Protein AF-A0A935J216-F1 (afdb_monomer_lite)

Sequence (110 aa):
MCLKLDTIDYLVSMSDPRWEIVQSESLRVLEQVMRRAIYEDKVESTQAGIPSIVSLTLNEQPSALVAELARALVLPNSFFSEERTAAQQSARCGEADRPTYKSGNNCARG

pLDDT: mean 75.92, std 21.12, range [33.53, 95.56]

Foldseek 3Di:
DDDDPVLVVVQVPDDPVLVVVLVVQLVVLLCVLLVDQADPVCLVVSLVCSLVSGDPVDDPSSSVSSSRSSSVPRDGPDDPDVPCVVVVVVVVVPPDDDPDDDDDDDDDDD

Secondary structure (DSSP, 8-state):
----HHHHHHHHTS-HHHHHHHHHHHHHHHHHHHTS---GGGHHHHHHHGGGTS-TTS-HHHHHHHHHHHHHH--------GGGHHHHHHTTS-----------------

Radius of gyration: 24.37 Å; chains: 1; bounding box: 83×31×38 Å

Structure (mmCIF, N/CA/C/O backbone):
data_AF-A0A935J216-F1
#
_entry.id   AF-A0A935J216-F1
#
loop_
_atom_site.group_PDB
_atom_site.id
_atom_site.type_symbol
_atom_site.label_atom_id
_atom_site.label_alt_id
_atom_site.label_comp_id
_atom_site.label_asym_id
_atom_site.label_entity_id
_atom_site.label_seq_id
_atom_site.pdbx_PDB_ins_code
_atom_site.Cartn_x
_atom_site.Cartn_y
_atom_site.Cartn_z
_atom_site.occupancy
_atom_site.B_iso_or_equiv
_atom_site.auth_seq_id
_atom_site.auth_comp_id
_atom_site.auth_asym_id
_atom_site.auth_atom_id
_atom_site.pdbx_PDB_model_num
ATOM 1 N N . MET A 1 1 ? -9.896 -4.976 -12.904 1.00 54.62 1 MET A N 1
ATOM 2 C CA . MET A 1 1 ? -9.521 -5.230 -11.498 1.00 54.62 1 MET A CA 1
ATOM 3 C C . MET A 1 1 ? -10.693 -4.798 -10.629 1.00 54.62 1 MET A C 1
ATOM 5 O O . MET A 1 1 ? -11.124 -3.665 -10.778 1.00 54.62 1 MET A O 1
ATOM 9 N N . CYS A 1 2 ? -11.269 -5.690 -9.823 1.00 70.31 2 CYS A N 1
ATOM 10 C CA . CYS A 1 2 ? -12.354 -5.373 -8.887 1.00 70.31 2 CYS A CA 1
ATOM 11 C C . CYS A 1 2 ? -11.841 -5.531 -7.448 1.00 70.31 2 CYS A C 1
ATOM 13 O O . CYS A 1 2 ? -11.047 -6.435 -7.187 1.00 70.31 2 CYS A O 1
ATOM 15 N N . LEU A 1 3 ? -12.265 -4.650 -6.534 1.00 79.06 3 LEU A N 1
ATOM 16 C CA . LEU A 1 3 ? -12.093 -4.899 -5.100 1.00 79.06 3 LEU A CA 1
ATOM 17 C C . LEU A 1 3 ? -12.974 -6.082 -4.691 1.00 79.06 3 LEU A C 1
ATOM 19 O O . LEU A 1 3 ? -14.055 -6.273 -5.259 1.00 79.06 3 LEU A O 1
ATOM 23 N N . LYS A 1 4 ? -12.524 -6.873 -3.712 1.00 84.62 4 LYS A N 1
ATOM 24 C CA . LYS A 1 4 ? -13.365 -7.944 -3.166 1.00 84.62 4 LYS A CA 1
ATOM 25 C C . LYS A 1 4 ? -14.562 -7.340 -2.434 1.00 84.62 4 LYS A C 1
ATOM 27 O O . LYS A 1 4 ? -14.445 -6.282 -1.820 1.00 84.62 4 LYS A O 1
ATOM 32 N N . LEU A 1 5 ? -15.701 -8.030 -2.479 1.00 83.19 5 LEU A N 1
ATOM 33 C CA . LEU A 1 5 ? -16.932 -7.558 -1.840 1.00 83.19 5 LEU A CA 1
ATOM 34 C C . LEU A 1 5 ? -16.751 -7.392 -0.323 1.00 83.19 5 LEU A C 1
ATOM 36 O O . LEU A 1 5 ? -17.094 -6.347 0.216 1.00 83.19 5 LEU A O 1
ATOM 40 N N . ASP A 1 6 ? -16.082 -8.350 0.322 1.00 84.25 6 ASP A N 1
ATOM 41 C CA . ASP A 1 6 ? -15.773 -8.291 1.757 1.00 84.25 6 ASP A CA 1
ATOM 42 C C . ASP A 1 6 ? -14.924 -7.059 2.120 1.00 84.25 6 ASP A C 1
ATOM 44 O O . ASP A 1 6 ? -15.121 -6.437 3.163 1.00 84.25 6 ASP A O 1
ATOM 48 N N . THR A 1 7 ? -14.002 -6.662 1.234 1.00 84.81 7 THR A N 1
ATOM 49 C CA . THR A 1 7 ? -13.172 -5.460 1.404 1.00 84.81 7 THR A CA 1
ATOM 50 C C . THR A 1 7 ? -14.021 -4.188 1.361 1.00 84.81 7 THR A C 1
ATOM 52 O O . THR A 1 7 ? -13.762 -3.246 2.110 1.00 84.81 7 THR A O 1
ATOM 55 N N . ILE A 1 8 ? -15.035 -4.150 0.491 1.00 85.88 8 ILE A N 1
ATOM 56 C CA . ILE A 1 8 ? -15.943 -3.006 0.342 1.00 85.88 8 ILE A CA 1
ATOM 57 C C . ILE A 1 8 ? -16.814 -2.865 1.591 1.00 85.88 8 ILE A C 1
ATOM 59 O O . ILE A 1 8 ? -16.885 -1.775 2.158 1.00 85.88 8 ILE A O 1
ATOM 63 N N . ASP A 1 9 ? -17.413 -3.960 2.058 1.00 88.06 9 ASP A N 1
ATOM 64 C CA . ASP A 1 9 ? -18.233 -3.958 3.274 1.00 88.06 9 ASP A CA 1
ATOM 65 C C . ASP A 1 9 ? -17.409 -3.555 4.504 1.00 88.06 9 ASP A C 1
ATOM 67 O O . ASP A 1 9 ? -17.856 -2.771 5.349 1.00 88.06 9 ASP A O 1
ATOM 71 N N . TYR A 1 10 ? -16.162 -4.025 4.583 1.00 87.94 10 TYR A N 1
ATOM 72 C CA . TYR A 1 10 ? -15.231 -3.620 5.631 1.00 87.94 10 TYR A CA 1
ATOM 73 C C . TYR A 1 10 ? -14.891 -2.124 5.569 1.00 87.94 10 TYR A C 1
ATOM 75 O O . TYR A 1 10 ? -14.900 -1.450 6.598 1.00 87.94 10 TYR A O 1
ATOM 83 N N . LEU A 1 11 ? -14.628 -1.588 4.375 1.00 87.56 11 LEU A N 1
ATOM 84 C CA . LEU A 1 11 ? -14.311 -0.173 4.183 1.00 87.56 11 LEU A CA 1
ATOM 85 C C . LEU A 1 11 ? -15.492 0.735 4.555 1.00 87.56 11 LEU A C 1
ATOM 87 O O . LEU A 1 11 ? -15.292 1.756 5.203 1.00 87.56 11 LEU A O 1
ATOM 91 N N . VAL A 1 12 ? -16.722 0.363 4.193 1.00 89.38 12 VAL A N 1
ATOM 92 C CA . VAL A 1 12 ? -17.922 1.168 4.489 1.00 89.38 12 VAL A CA 1
ATOM 93 C C . VAL A 1 12 ? -18.311 1.108 5.971 1.00 89.38 12 VAL A C 1
ATOM 95 O O . VAL A 1 12 ? -18.871 2.064 6.501 1.00 89.38 12 VAL A O 1
ATOM 98 N N . SER A 1 13 ? -18.009 0.006 6.661 1.00 91.00 13 SER A N 1
ATOM 99 C CA . SER A 1 13 ? -18.342 -0.179 8.082 1.00 91.00 13 SER A CA 1
ATOM 100 C C . SER A 1 13 ? -17.283 0.354 9.058 1.00 91.00 13 SER A C 1
ATOM 102 O O . SER A 1 13 ? -17.471 0.272 10.277 1.00 91.00 13 SER A O 1
ATOM 104 N N . MET A 1 14 ? -16.162 0.890 8.566 1.00 91.94 14 MET A N 1
ATOM 105 C CA . MET A 1 14 ? -15.063 1.338 9.419 1.00 91.94 14 MET A CA 1
ATOM 106 C C . MET A 1 14 ? -15.269 2.749 9.986 1.00 91.94 14 MET A C 1
ATOM 108 O O . MET A 1 14 ? -15.904 3.605 9.386 1.00 91.94 14 MET A O 1
ATOM 112 N N . SER A 1 15 ? -14.674 3.008 11.151 1.00 92.50 15 SER A N 1
ATOM 113 C CA . SER A 1 15 ? -14.660 4.338 11.773 1.00 92.50 15 SER A CA 1
ATOM 114 C C . SER A 1 15 ? -13.626 5.265 11.127 1.00 92.50 15 SER A C 1
ATOM 116 O O . SER A 1 15 ? -12.530 4.793 10.809 1.00 92.50 15 SER A O 1
ATOM 118 N N . ASP A 1 16 ? -13.878 6.576 11.114 1.00 91.12 16 ASP A N 1
ATOM 119 C CA . ASP A 1 16 ? -12.965 7.587 10.547 1.00 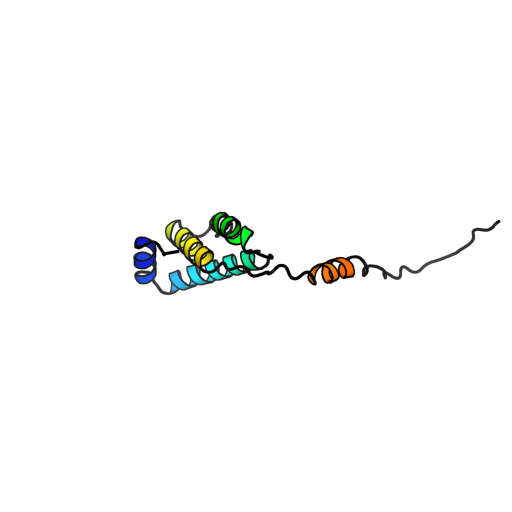91.12 16 ASP A CA 1
ATOM 120 C C . ASP A 1 16 ? -11.503 7.475 11.028 1.00 91.12 16 ASP A C 1
ATOM 122 O O . ASP A 1 16 ? -10.611 7.433 10.181 1.00 91.12 16 ASP A O 1
ATOM 126 N N . PRO A 1 17 ? -11.195 7.288 12.333 1.00 92.25 17 PRO A N 1
ATOM 127 C CA . PRO A 1 17 ? -9.800 7.170 12.774 1.00 92.25 17 PRO A CA 1
ATOM 128 C C . PRO A 1 17 ? -9.077 5.945 12.198 1.00 92.25 17 PRO A C 1
ATOM 130 O O . PRO A 1 17 ? -7.865 5.952 12.004 1.00 92.25 17 PRO A O 1
ATOM 133 N N . ARG A 1 18 ? -9.813 4.861 11.915 1.00 89.94 18 ARG A N 1
ATOM 134 C CA . ARG A 1 18 ? -9.244 3.668 11.267 1.00 89.94 18 ARG A CA 1
ATOM 135 C C . ARG A 1 18 ? -9.029 3.909 9.779 1.00 89.94 18 ARG A C 1
ATOM 137 O O . ARG A 1 18 ? -8.043 3.418 9.234 1.00 89.94 18 ARG A O 1
ATOM 144 N N . TRP A 1 19 ? -9.930 4.652 9.143 1.00 93.75 19 TRP A N 1
ATOM 145 C CA . TRP A 1 19 ? -9.778 5.052 7.751 1.00 93.75 19 TRP A CA 1
ATOM 146 C C . TRP A 1 19 ? -8.545 5.938 7.548 1.00 93.75 19 TRP A C 1
ATOM 148 O O . TRP A 1 19 ? -7.767 5.674 6.638 1.00 93.75 19 TRP A O 1
ATOM 158 N N . GLU A 1 20 ? -8.290 6.909 8.428 1.00 93.38 20 GLU A N 1
ATOM 159 C CA . GLU A 1 20 ? -7.085 7.754 8.360 1.00 93.38 20 GLU A CA 1
ATOM 160 C C . GLU A 1 20 ? -5.783 6.939 8.445 1.00 93.38 20 GLU A C 1
ATOM 162 O O . GLU A 1 20 ? -4.829 7.180 7.700 1.00 93.38 20 GLU A O 1
ATOM 167 N N . ILE A 1 21 ? -5.748 5.916 9.305 1.00 92.88 21 ILE A N 1
ATOM 168 C CA . ILE A 1 21 ? -4.604 4.997 9.408 1.00 92.88 21 ILE A CA 1
ATOM 169 C C . ILE A 1 21 ? -4.411 4.216 8.100 1.00 92.88 21 ILE A C 1
ATOM 171 O O . ILE A 1 21 ? -3.295 4.115 7.594 1.00 92.88 21 ILE A O 1
ATOM 175 N N . VAL A 1 22 ? -5.490 3.683 7.522 1.00 93.38 22 VAL A N 1
ATOM 176 C CA . VAL A 1 22 ? -5.427 2.956 6.243 1.00 93.38 22 VAL A CA 1
ATOM 177 C C . VAL A 1 22 ? -5.006 3.878 5.102 1.00 93.38 22 VAL A C 1
ATOM 179 O O . VAL A 1 22 ? -4.178 3.490 4.278 1.00 93.38 22 VAL A O 1
ATOM 182 N N . GLN A 1 23 ? -5.536 5.098 5.052 1.00 94.12 23 GLN A N 1
ATOM 183 C CA . GLN A 1 23 ? -5.208 6.083 4.029 1.00 94.12 23 GLN A CA 1
ATOM 184 C C . GLN A 1 23 ? -3.731 6.484 4.100 1.00 94.12 23 GLN A C 1
ATOM 186 O O . GLN A 1 23 ? -3.043 6.455 3.079 1.00 94.12 23 GLN A O 1
ATOM 191 N N . SER A 1 24 ? -3.234 6.823 5.292 1.00 94.50 24 SER A N 1
ATOM 192 C CA . SER A 1 24 ? -1.838 7.233 5.486 1.00 94.50 24 SER A CA 1
ATOM 193 C C . SER A 1 24 ? -0.853 6.120 5.132 1.00 94.50 24 SER A C 1
ATOM 195 O O . SER A 1 24 ? 0.129 6.374 4.431 1.00 94.50 24 SER A O 1
ATOM 197 N N . GLU A 1 25 ? -1.135 4.874 5.519 1.00 94.88 25 GLU A N 1
ATOM 198 C CA . GLU A 1 25 ? -0.292 3.746 5.122 1.00 94.88 25 GLU A CA 1
ATOM 199 C C . GLU A 1 25 ? -0.388 3.467 3.614 1.00 94.88 25 GLU A C 1
ATOM 201 O O . GLU A 1 25 ? 0.632 3.233 2.969 1.00 94.88 25 GLU A O 1
ATOM 206 N N . SER A 1 26 ? -1.583 3.549 3.019 1.00 94.44 26 SER A N 1
ATOM 207 C CA . SER A 1 26 ? -1.754 3.378 1.567 1.00 94.44 26 SER A CA 1
ATOM 208 C C . SER A 1 26 ? -0.952 4.414 0.783 1.00 94.44 26 SER A C 1
ATOM 210 O O . SER A 1 26 ? -0.285 4.063 -0.191 1.00 94.44 26 SER A O 1
ATOM 212 N N . LEU A 1 27 ? -0.961 5.673 1.234 1.00 94.38 27 LEU A N 1
ATOM 213 C CA . LEU A 1 27 ? -0.167 6.745 0.642 1.00 94.38 27 LEU A CA 1
ATOM 214 C C . LEU A 1 27 ? 1.332 6.450 0.759 1.00 94.38 27 LEU A C 1
ATOM 216 O O . LEU A 1 27 ? 2.039 6.486 -0.245 1.00 94.38 27 LEU A O 1
ATOM 220 N N . ARG A 1 28 ? 1.807 6.075 1.951 1.00 95.56 28 ARG A N 1
ATOM 221 C CA . ARG A 1 28 ? 3.212 5.714 2.183 1.00 95.56 28 ARG A CA 1
ATOM 222 C C . ARG A 1 28 ? 3.672 4.575 1.267 1.00 95.56 28 ARG A C 1
ATOM 224 O O . ARG A 1 28 ? 4.753 4.647 0.678 1.00 95.56 28 ARG A O 1
ATOM 231 N N . VAL A 1 29 ? 2.868 3.517 1.146 1.00 94.50 29 VAL A N 1
ATOM 232 C CA . VAL A 1 29 ? 3.171 2.369 0.280 1.00 94.50 29 VAL A CA 1
ATOM 233 C C . VAL A 1 29 ? 3.221 2.809 -1.182 1.00 94.50 29 VAL A C 1
ATOM 235 O O . VAL A 1 29 ? 4.169 2.464 -1.891 1.00 94.50 29 VAL A O 1
ATOM 238 N N . LEU A 1 30 ? 2.247 3.607 -1.626 1.00 93.12 30 LEU A N 1
ATOM 239 C CA . LEU A 1 30 ? 2.191 4.116 -2.994 1.00 93.12 30 LEU A CA 1
ATOM 240 C C . LEU A 1 30 ? 3.413 4.980 -3.326 1.00 93.12 30 LEU A C 1
ATOM 242 O O . LEU A 1 30 ? 4.058 4.758 -4.350 1.00 93.12 30 LEU A O 1
ATOM 246 N N . GLU A 1 31 ? 3.791 5.901 -2.440 1.00 92.19 31 GLU A N 1
ATOM 247 C CA . GLU A 1 31 ? 4.987 6.736 -2.588 1.00 92.19 31 GLU A CA 1
ATOM 248 C C . GLU A 1 31 ? 6.265 5.898 -2.691 1.00 92.19 31 GLU A C 1
ATOM 250 O O . GLU A 1 31 ? 7.133 6.165 -3.525 1.00 92.19 31 GLU A O 1
ATOM 255 N N . GLN A 1 32 ? 6.395 4.861 -1.862 1.00 91.88 32 GLN A N 1
ATOM 256 C CA . GLN A 1 32 ? 7.559 3.981 -1.882 1.00 91.88 32 GLN A CA 1
ATOM 257 C C . GLN A 1 32 ? 7.645 3.166 -3.178 1.00 91.88 32 GLN A C 1
ATOM 259 O O . GLN A 1 32 ? 8.740 2.979 -3.719 1.00 91.88 32 GLN A O 1
ATOM 264 N N . VAL A 1 33 ? 6.507 2.686 -3.680 1.00 91.12 33 VAL A N 1
ATOM 265 C CA . VAL A 1 33 ? 6.423 1.906 -4.918 1.00 91.12 33 VAL A CA 1
ATOM 266 C C . VAL A 1 33 ? 6.692 2.792 -6.136 1.00 91.12 33 VAL A C 1
ATOM 268 O O . VAL A 1 33 ? 7.566 2.476 -6.945 1.00 91.12 33 VAL A O 1
ATOM 271 N N . MET A 1 34 ? 6.010 3.934 -6.234 1.00 88.69 34 MET A N 1
ATOM 272 C CA . MET A 1 34 ? 6.074 4.837 -7.387 1.00 88.69 34 MET A CA 1
ATOM 273 C C . MET A 1 34 ? 7.311 5.745 -7.406 1.00 88.69 34 MET A C 1
ATOM 275 O O . MET A 1 34 ? 7.536 6.444 -8.390 1.00 88.69 34 MET A O 1
ATOM 279 N N . ARG A 1 35 ? 8.165 5.718 -6.373 1.00 88.00 35 ARG A N 1
ATOM 280 C CA . ARG A 1 35 ? 9.493 6.365 -6.412 1.00 88.00 35 ARG A CA 1
ATOM 281 C C . ARG A 1 35 ? 10.395 5.777 -7.502 1.00 88.00 35 ARG A C 1
ATOM 283 O O . ARG A 1 35 ? 11.343 6.423 -7.946 1.00 88.00 35 ARG A O 1
ATOM 290 N N . ARG A 1 36 ? 10.136 4.530 -7.892 1.00 85.06 36 ARG A N 1
ATOM 291 C CA . ARG A 1 36 ? 10.881 3.802 -8.920 1.00 85.06 36 ARG A CA 1
ATOM 292 C C . ARG A 1 36 ? 10.164 3.935 -10.258 1.00 85.06 36 ARG A C 1
ATOM 294 O O . ARG A 1 36 ? 8.947 4.087 -10.290 1.00 85.06 36 ARG A O 1
ATOM 301 N N . ALA A 1 37 ? 10.920 3.837 -11.347 1.00 85.38 37 ALA A N 1
ATOM 302 C CA . ALA A 1 37 ? 10.344 3.701 -12.678 1.00 85.38 37 ALA A CA 1
ATOM 303 C C . ALA A 1 37 ? 9.621 2.347 -12.794 1.00 85.38 37 ALA A C 1
ATOM 305 O O . ALA A 1 37 ? 10.219 1.297 -12.546 1.00 85.38 37 ALA A O 1
ATOM 306 N N . ILE A 1 38 ? 8.340 2.390 -13.146 1.00 88.69 38 ILE A N 1
ATOM 307 C CA . ILE A 1 38 ? 7.460 1.252 -13.388 1.00 88.69 38 ILE A CA 1
ATOM 308 C C . ILE A 1 38 ? 7.055 1.329 -14.854 1.00 88.69 38 ILE A C 1
ATOM 310 O O . ILE A 1 38 ? 6.233 2.158 -15.256 1.00 88.69 38 ILE A O 1
ATOM 314 N N . TYR A 1 39 ? 7.671 0.460 -15.645 1.00 89.81 39 TYR A N 1
ATOM 315 C CA . TYR A 1 39 ? 7.303 0.220 -17.032 1.00 89.81 39 TYR A CA 1
ATOM 316 C C . TYR A 1 39 ? 6.044 -0.643 -17.103 1.00 89.81 39 TYR A C 1
ATOM 318 O O . TYR A 1 39 ? 5.718 -1.365 -16.159 1.00 89.81 39 TYR A O 1
ATOM 326 N N . GLU A 1 40 ? 5.350 -0.584 -18.235 1.00 87.81 40 GLU A N 1
ATOM 327 C CA . GLU A 1 40 ? 4.085 -1.290 -18.448 1.00 87.81 40 GLU A CA 1
ATOM 328 C C . GLU A 1 40 ? 4.204 -2.810 -18.241 1.00 87.81 40 GLU A C 1
ATOM 330 O O . GLU A 1 40 ? 3.370 -3.412 -17.569 1.00 87.81 40 GLU A O 1
ATOM 335 N N . ASP A 1 41 ? 5.311 -3.414 -18.679 1.00 88.75 41 ASP A N 1
ATOM 336 C CA . ASP A 1 41 ? 5.612 -4.840 -18.491 1.00 88.75 41 ASP A CA 1
ATOM 337 C C . ASP A 1 41 ? 5.944 -5.217 -17.033 1.00 88.75 41 ASP A C 1
ATOM 339 O O . ASP A 1 41 ? 5.976 -6.396 -16.679 1.00 88.75 41 ASP A O 1
ATOM 343 N N . LYS A 1 42 ? 6.213 -4.228 -16.170 1.00 89.50 42 LYS A N 1
ATOM 344 C CA . LYS A 1 42 ? 6.564 -4.424 -14.756 1.00 89.50 42 LYS A CA 1
ATOM 345 C C . LYS A 1 42 ? 5.429 -4.123 -13.793 1.00 89.50 42 LYS A C 1
ATOM 347 O O . LYS A 1 42 ? 5.590 -4.418 -12.605 1.00 89.50 42 LYS A O 1
ATOM 352 N N . VAL A 1 43 ? 4.296 -3.597 -14.257 1.00 90.19 43 VAL A N 1
ATOM 353 C CA . VAL A 1 43 ? 3.166 -3.233 -13.388 1.00 90.19 43 VAL A CA 1
ATOM 354 C C . VAL A 1 43 ? 2.692 -4.429 -12.569 1.00 90.19 43 VAL A C 1
ATOM 356 O O . VAL A 1 43 ? 2.642 -4.341 -11.345 1.00 90.19 43 VAL A O 1
ATOM 359 N N . GLU A 1 44 ? 2.428 -5.567 -13.209 1.00 91.06 44 GLU A N 1
ATOM 360 C CA . GLU A 1 44 ? 1.920 -6.761 -12.523 1.00 91.06 44 GLU A CA 1
ATOM 361 C C . GLU A 1 44 ? 2.914 -7.289 -11.477 1.00 91.06 44 GLU A C 1
ATOM 363 O O . GLU A 1 44 ? 2.551 -7.541 -10.326 1.00 91.06 44 GLU A O 1
ATOM 368 N N . SER A 1 45 ? 4.200 -7.362 -11.838 1.00 91.88 45 SER A N 1
ATOM 369 C CA . SER A 1 45 ? 5.263 -7.777 -10.911 1.00 91.88 45 SER A CA 1
ATOM 370 C C . SER A 1 45 ? 5.409 -6.823 -9.721 1.00 91.88 45 SER A C 1
ATOM 372 O O . SER A 1 45 ? 5.643 -7.249 -8.591 1.00 91.88 45 SER A O 1
ATOM 374 N N . THR A 1 46 ? 5.211 -5.526 -9.962 1.00 91.38 46 THR A N 1
ATOM 375 C CA . THR A 1 46 ? 5.275 -4.490 -8.932 1.00 91.38 46 THR A CA 1
ATOM 376 C C . THR A 1 46 ? 4.075 -4.598 -7.997 1.00 91.38 46 THR A C 1
ATOM 378 O O . THR A 1 46 ? 4.252 -4.598 -6.781 1.00 91.38 46 THR A O 1
ATOM 381 N N . GLN A 1 47 ? 2.869 -4.778 -8.545 1.00 92.69 47 GLN A N 1
ATOM 382 C CA . GLN A 1 47 ? 1.640 -5.009 -7.784 1.00 92.69 47 GLN A CA 1
ATOM 383 C C . GLN A 1 47 ? 1.728 -6.267 -6.908 1.00 92.69 47 GLN A C 1
ATOM 385 O O . GLN A 1 47 ? 1.257 -6.250 -5.770 1.00 92.69 47 GLN A O 1
ATOM 390 N N . ALA A 1 48 ? 2.354 -7.343 -7.394 1.00 92.19 48 ALA A N 1
ATOM 391 C CA . ALA A 1 48 ? 2.567 -8.566 -6.620 1.00 92.19 48 ALA A CA 1
ATOM 392 C C . ALA A 1 48 ? 3.488 -8.356 -5.401 1.00 92.19 48 ALA A C 1
ATOM 394 O O . ALA A 1 48 ? 3.332 -9.037 -4.390 1.00 92.19 48 ALA A O 1
ATOM 395 N N . GLY A 1 49 ? 4.412 -7.393 -5.468 1.00 91.81 49 GLY A N 1
ATOM 396 C CA . GLY A 1 49 ? 5.328 -7.060 -4.374 1.00 91.81 49 GLY A CA 1
ATOM 397 C C . GLY A 1 49 ? 4.731 -6.163 -3.285 1.00 91.81 49 GLY A C 1
ATOM 398 O O . GLY A 1 49 ? 5.293 -6.081 -2.195 1.00 91.81 49 GLY A O 1
ATOM 399 N N . ILE A 1 50 ? 3.593 -5.509 -3.533 1.00 92.50 50 ILE A N 1
ATOM 400 C CA . ILE A 1 50 ? 3.001 -4.517 -2.619 1.00 92.50 50 ILE A CA 1
ATOM 401 C C . ILE A 1 50 ? 2.745 -5.048 -1.199 1.00 92.50 50 ILE A C 1
ATOM 403 O O . ILE A 1 50 ? 3.118 -4.346 -0.259 1.00 92.50 50 ILE A O 1
ATOM 407 N N . PRO A 1 51 ? 2.199 -6.265 -0.988 1.00 91.00 51 PRO A N 1
ATOM 408 C CA . PRO A 1 51 ? 1.945 -6.776 0.361 1.00 91.00 51 PRO A CA 1
ATOM 409 C C . PRO A 1 51 ? 3.191 -6.836 1.256 1.00 91.00 51 PRO A C 1
ATOM 411 O O . PRO A 1 51 ? 3.071 -6.745 2.469 1.00 91.00 51 PRO A O 1
ATOM 414 N N . SER A 1 52 ? 4.390 -6.950 0.671 1.00 91.56 52 SER A N 1
ATOM 415 C CA . SER A 1 52 ? 5.655 -6.983 1.423 1.00 91.56 52 SER A CA 1
ATOM 416 C C . SER A 1 52 ? 6.106 -5.618 1.956 1.00 91.56 52 SER A C 1
ATOM 418 O O . SER A 1 52 ? 6.989 -5.551 2.807 1.00 91.56 52 SER A O 1
ATOM 420 N N . ILE A 1 53 ? 5.523 -4.532 1.443 1.00 90.50 53 ILE A N 1
ATOM 421 C CA . ILE A 1 53 ? 5.865 -3.149 1.801 1.00 90.50 53 ILE A CA 1
ATOM 422 C C . ILE A 1 53 ? 4.936 -2.626 2.904 1.00 90.50 53 ILE A C 1
ATOM 424 O O . ILE A 1 53 ? 5.316 -1.722 3.647 1.00 90.50 53 ILE A O 1
ATOM 428 N N . VAL A 1 54 ? 3.736 -3.201 3.014 1.00 92.00 54 VAL A N 1
ATOM 429 C CA . VAL A 1 54 ? 2.736 -2.826 4.017 1.00 92.00 54 VAL A CA 1
ATOM 430 C C . VAL A 1 54 ? 3.275 -3.084 5.422 1.00 92.00 54 VAL A C 1
ATOM 432 O O . VAL A 1 54 ? 3.860 -4.132 5.701 1.00 92.00 54 VAL A O 1
ATOM 435 N N . SER A 1 55 ? 3.067 -2.125 6.321 1.00 88.31 55 SER A N 1
ATOM 436 C CA . SER A 1 55 ? 3.516 -2.225 7.704 1.00 88.31 55 SER A CA 1
ATOM 437 C C . SER A 1 55 ? 2.923 -3.435 8.430 1.00 88.31 55 SER A C 1
ATOM 439 O O . SER A 1 55 ? 1.706 -3.604 8.508 1.00 88.31 55 SER A O 1
ATOM 441 N N . LEU A 1 56 ? 3.798 -4.205 9.083 1.00 85.44 56 LEU A N 1
ATOM 44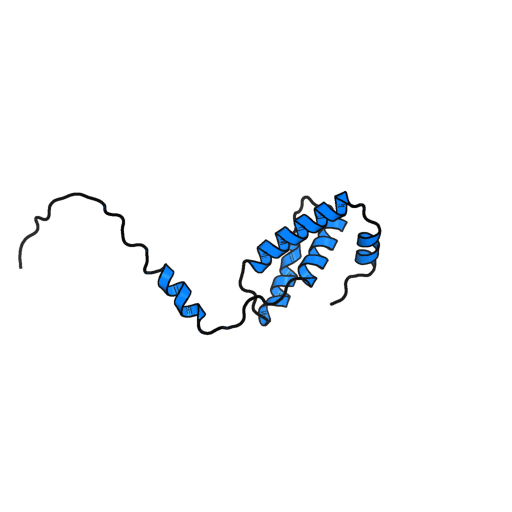2 C CA . LEU A 1 56 ? 3.429 -5.313 9.974 1.00 85.44 56 LEU A CA 1
ATOM 443 C C . LEU A 1 56 ? 2.794 -4.844 11.293 1.00 85.44 56 LEU A C 1
ATOM 445 O O . LEU A 1 56 ? 2.330 -5.662 12.080 1.00 85.44 56 LEU A O 1
ATOM 449 N N . THR A 1 57 ? 2.791 -3.536 11.564 1.00 85.25 57 THR A N 1
ATOM 450 C CA . THR A 1 57 ? 2.129 -2.959 12.745 1.00 85.25 57 THR A CA 1
ATOM 451 C C . THR A 1 57 ? 0.610 -2.898 12.596 1.00 85.25 57 THR A C 1
ATOM 453 O O . THR A 1 57 ? -0.087 -2.656 13.578 1.00 85.25 57 THR A O 1
ATOM 456 N N . LEU A 1 58 ? 0.094 -3.060 11.374 1.00 82.62 58 LEU A N 1
ATOM 457 C CA . LEU A 1 58 ? -1.334 -3.140 11.104 1.00 82.62 58 LEU A CA 1
ATOM 458 C C . LEU A 1 58 ? -1.841 -4.566 11.323 1.00 82.62 58 LEU A C 1
ATOM 460 O O . LEU A 1 58 ? -1.181 -5.540 10.969 1.00 82.62 58 LEU A O 1
ATOM 464 N N . ASN A 1 59 ? -3.061 -4.679 11.846 1.00 85.38 59 ASN A N 1
ATOM 465 C CA . ASN A 1 59 ? -3.764 -5.958 11.920 1.00 85.38 59 ASN A CA 1
ATOM 466 C C . ASN A 1 59 ? -4.066 -6.502 10.508 1.00 85.38 59 ASN A C 1
ATOM 468 O O . ASN A 1 59 ? -4.101 -5.743 9.538 1.00 85.38 59 ASN A O 1
ATOM 472 N N . GLU A 1 60 ? -4.358 -7.802 10.408 1.00 81.56 60 GLU A N 1
ATOM 473 C CA . GLU A 1 60 ? -4.549 -8.519 9.133 1.00 81.56 60 GLU A CA 1
ATOM 474 C C . GLU A 1 60 ? -5.605 -7.897 8.202 1.00 81.56 60 GLU A C 1
ATOM 476 O O . GLU A 1 60 ? -5.418 -7.847 6.990 1.00 81.56 60 GLU A O 1
ATOM 481 N N . GLN A 1 61 ? -6.714 -7.397 8.754 1.00 84.62 61 GLN A N 1
ATOM 482 C CA . GLN A 1 61 ? -7.799 -6.811 7.957 1.00 84.62 61 GLN A CA 1
ATOM 483 C C . GLN A 1 61 ? -7.411 -5.440 7.353 1.00 84.62 61 GLN A C 1
ATOM 485 O O . GLN A 1 61 ? -7.482 -5.284 6.132 1.00 84.62 61 GLN A O 1
ATOM 490 N N . PRO A 1 62 ? -6.920 -4.455 8.138 1.00 84.81 62 PRO A N 1
ATOM 491 C CA . PRO A 1 62 ? -6.374 -3.215 7.586 1.00 84.81 62 PRO A CA 1
ATOM 492 C C . PRO A 1 62 ? -5.212 -3.417 6.611 1.00 84.81 62 PRO A C 1
ATOM 494 O O . PRO A 1 62 ? -5.151 -2.719 5.603 1.00 84.81 62 PRO A O 1
ATOM 497 N N . SER A 1 63 ? -4.296 -4.354 6.878 1.00 89.81 63 SER A N 1
ATOM 498 C CA . SER A 1 63 ? -3.142 -4.577 5.999 1.00 89.81 63 SER A CA 1
ATOM 499 C C . SER A 1 63 ? -3.560 -5.132 4.634 1.00 89.81 63 SER A C 1
ATOM 501 O O . SER A 1 63 ? -3.051 -4.683 3.604 1.00 89.81 63 SER A O 1
ATOM 503 N N . ALA A 1 64 ? -4.545 -6.035 4.604 1.00 89.88 64 ALA A N 1
ATOM 504 C CA . ALA A 1 64 ? -5.142 -6.525 3.366 1.00 89.88 64 ALA A CA 1
ATOM 505 C C . ALA A 1 64 ? -5.834 -5.401 2.576 1.00 89.88 64 ALA A C 1
ATOM 507 O O . ALA A 1 64 ? -5.628 -5.294 1.366 1.00 89.88 64 ALA A O 1
ATOM 508 N N . LEU A 1 65 ? -6.593 -4.530 3.255 1.00 91.69 65 LEU A N 1
ATOM 509 C CA . LEU A 1 65 ? -7.253 -3.382 2.625 1.00 91.69 65 LEU A CA 1
ATOM 510 C C . LEU A 1 65 ? -6.235 -2.412 2.005 1.00 91.69 65 LEU A C 1
ATOM 512 O O . LEU A 1 65 ? -6.378 -2.036 0.843 1.00 91.69 65 LEU A O 1
ATOM 516 N N . VAL A 1 66 ? -5.176 -2.059 2.741 1.00 93.56 66 VAL A N 1
ATOM 517 C CA . VAL A 1 66 ? -4.079 -1.217 2.234 1.00 93.56 66 VAL A CA 1
ATOM 518 C C . VAL A 1 66 ? -3.454 -1.833 0.981 1.00 93.56 66 VAL A C 1
ATOM 520 O O . VAL A 1 66 ? -3.245 -1.139 -0.013 1.00 93.56 66 VAL A O 1
ATOM 523 N N . ALA A 1 67 ? -3.174 -3.140 1.000 1.00 91.81 67 ALA A N 1
ATOM 524 C CA . ALA A 1 67 ? -2.583 -3.823 -0.144 1.00 91.81 67 ALA A CA 1
ATOM 525 C C . ALA A 1 67 ? -3.503 -3.796 -1.375 1.00 91.81 67 ALA A C 1
ATOM 527 O O . ALA A 1 67 ? -3.023 -3.564 -2.485 1.00 91.81 67 ALA A O 1
ATOM 528 N N . GLU A 1 68 ? -4.812 -4.013 -1.209 1.00 92.12 68 GLU A N 1
ATOM 529 C CA . GLU A 1 68 ? -5.766 -3.942 -2.324 1.00 92.12 68 GLU A CA 1
ATOM 530 C C . GLU A 1 68 ? -5.880 -2.528 -2.900 1.00 92.12 68 GLU A C 1
ATOM 532 O O . GLU A 1 68 ? -5.817 -2.369 -4.123 1.00 92.12 68 GLU A O 1
ATOM 537 N N . LEU A 1 69 ? -5.971 -1.508 -2.041 1.00 92.12 69 LEU A N 1
ATOM 538 C CA . LEU A 1 69 ? -6.034 -0.107 -2.460 1.00 92.12 69 LEU A CA 1
ATOM 539 C C . LEU A 1 69 ? -4.764 0.311 -3.203 1.00 92.12 69 LEU A C 1
ATOM 541 O O . LEU A 1 69 ? -4.838 0.818 -4.320 1.00 92.12 69 LEU A O 1
ATOM 545 N N . ALA A 1 70 ? -3.590 0.045 -2.629 1.00 92.12 70 ALA A N 1
ATOM 546 C CA . ALA A 1 70 ? -2.321 0.398 -3.252 1.00 92.12 70 ALA A CA 1
ATOM 547 C C . ALA A 1 70 ? -2.133 -0.317 -4.600 1.00 92.12 70 ALA A C 1
ATOM 549 O O . ALA A 1 70 ? -1.732 0.316 -5.574 1.00 92.12 70 ALA A O 1
ATOM 550 N N . ARG A 1 71 ? -2.487 -1.606 -4.709 1.00 92.06 71 ARG A N 1
ATOM 551 C CA . ARG A 1 71 ? -2.427 -2.337 -5.990 1.00 92.06 71 ARG A CA 1
ATOM 552 C C . ARG A 1 71 ? -3.318 -1.716 -7.058 1.00 92.06 71 ARG A C 1
ATOM 554 O O . ARG A 1 71 ? -2.889 -1.648 -8.205 1.00 92.06 71 ARG A O 1
ATOM 561 N N . ALA A 1 72 ? -4.519 -1.270 -6.693 1.00 90.25 72 ALA A N 1
ATOM 562 C CA 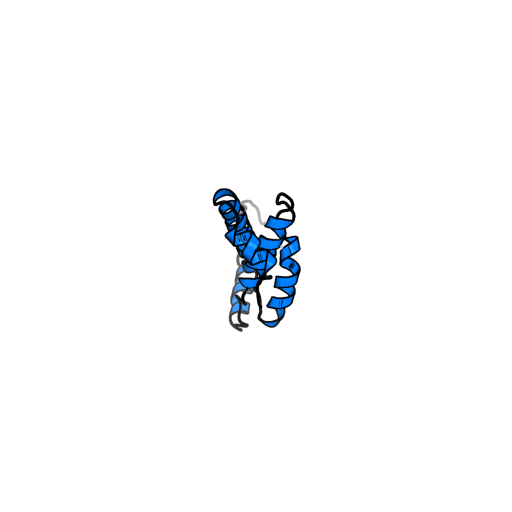. ALA A 1 72 ? -5.455 -0.654 -7.632 1.00 90.25 72 ALA A CA 1
ATOM 563 C C . ALA A 1 72 ? -4.971 0.711 -8.150 1.00 90.25 72 ALA A C 1
ATOM 565 O O . ALA A 1 72 ? -5.358 1.122 -9.241 1.00 90.25 72 ALA A O 1
ATOM 566 N N . LEU A 1 73 ? -4.126 1.399 -7.377 1.00 89.56 73 LEU A N 1
ATOM 567 C CA . LEU A 1 73 ? -3.619 2.736 -7.688 1.00 89.56 73 LEU A CA 1
ATOM 568 C C . LEU A 1 73 ? -2.246 2.734 -8.377 1.00 89.56 73 LEU A C 1
ATOM 570 O O . LEU A 1 73 ? -1.820 3.768 -8.890 1.00 89.56 73 LEU A O 1
ATOM 574 N N . VAL A 1 74 ? -1.548 1.596 -8.4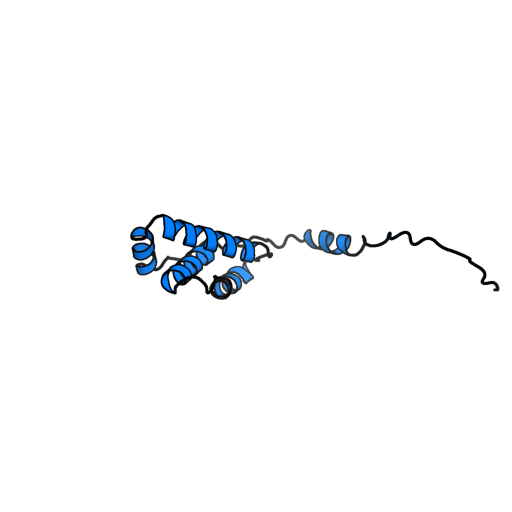16 1.00 89.19 74 VAL A N 1
ATOM 575 C CA . VAL A 1 74 ? -0.268 1.485 -9.124 1.00 89.19 74 VAL A CA 1
ATOM 576 C C . VAL A 1 74 ? -0.496 1.420 -10.631 1.00 89.19 74 VAL A C 1
ATOM 578 O O . VAL A 1 74 ? -1.050 0.453 -11.156 1.00 89.19 74 VAL A O 1
ATOM 581 N N . LEU A 1 75 ? 0.007 2.447 -11.312 1.00 87.25 75 LEU A N 1
ATOM 582 C CA . LEU A 1 75 ? -0.004 2.615 -12.762 1.00 87.25 75 LEU A CA 1
ATOM 583 C C . LEU A 1 75 ? 1.436 2.742 -13.292 1.00 87.25 75 LEU A C 1
ATOM 585 O O . LEU A 1 75 ? 2.325 3.138 -12.527 1.00 87.25 75 LEU A O 1
ATOM 589 N N . PRO A 1 76 ? 1.685 2.443 -14.585 1.00 86.56 76 PRO A N 1
ATOM 590 C CA . PRO A 1 76 ? 2.962 2.762 -15.209 1.00 86.56 76 PRO A CA 1
ATOM 591 C C . PRO A 1 76 ? 3.273 4.250 -15.026 1.00 86.56 76 PRO A C 1
ATOM 593 O O . PRO A 1 76 ? 2.468 5.112 -15.378 1.00 86.56 76 PRO A O 1
ATOM 596 N N . ASN A 1 77 ? 4.440 4.553 -14.465 1.00 86.00 77 ASN A N 1
ATOM 597 C CA . ASN A 1 77 ? 4.893 5.928 -14.228 1.00 86.00 77 ASN A CA 1
ATOM 598 C C . ASN A 1 77 ? 6.134 6.286 -15.064 1.00 86.00 77 ASN A C 1
ATOM 600 O O . ASN A 1 77 ? 6.667 7.392 -14.954 1.00 86.00 77 ASN A O 1
ATOM 604 N N . SER A 1 78 ? 6.595 5.357 -15.904 1.00 80.94 78 SER A N 1
ATOM 605 C CA . SER A 1 78 ? 7.675 5.567 -16.857 1.00 80.94 78 SER A CA 1
ATOM 606 C C . SER A 1 78 ? 7.314 4.954 -18.198 1.00 80.94 78 SER A C 1
ATOM 608 O O . SER A 1 78 ? 7.038 3.759 -18.292 1.00 80.94 78 SER A O 1
ATOM 610 N N . PHE A 1 79 ? 7.405 5.762 -19.243 1.00 67.81 79 PHE A N 1
ATOM 611 C CA . PHE A 1 79 ? 7.457 5.275 -20.612 1.00 67.81 79 PHE A CA 1
ATOM 612 C C . PHE A 1 79 ? 8.928 5.186 -21.026 1.00 67.81 79 PHE A C 1
ATOM 614 O O . PHE A 1 79 ? 9.761 5.949 -20.527 1.00 67.81 79 PHE A O 1
ATOM 621 N N . PHE A 1 80 ? 9.270 4.234 -21.897 1.00 52.53 80 PHE A N 1
ATOM 622 C CA . PHE A 1 80 ? 10.584 4.190 -22.540 1.00 52.53 80 PHE A CA 1
ATOM 623 C C . PHE A 1 80 ? 10.745 5.462 -23.388 1.00 52.53 80 PHE A C 1
ATOM 625 O O . PHE A 1 80 ? 10.384 5.501 -24.556 1.00 52.53 80 PHE A O 1
ATOM 632 N N . SER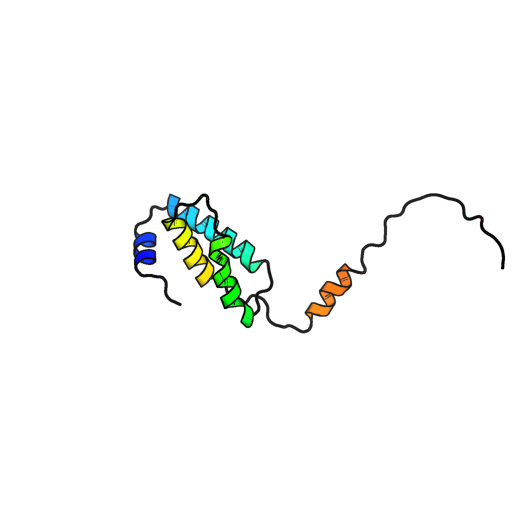 A 1 81 ? 11.244 6.536 -22.781 1.00 49.59 81 SER A N 1
ATOM 633 C CA . SER A 1 81 ? 11.773 7.686 -23.502 1.00 49.59 81 SER A CA 1
ATOM 634 C C . SER A 1 81 ? 13.267 7.452 -23.656 1.00 49.59 81 SER A C 1
ATOM 636 O O . SER A 1 81 ? 14.009 7.468 -22.670 1.00 49.59 81 SER A O 1
ATOM 638 N N . GLU A 1 82 ? 13.708 7.250 -24.894 1.00 45.22 82 GLU A N 1
ATOM 639 C CA . GLU A 1 82 ? 15.116 7.126 -25.300 1.00 45.22 82 GLU A CA 1
ATOM 640 C C . GLU A 1 82 ? 15.996 8.312 -24.823 1.00 45.22 82 GLU A C 1
ATOM 642 O O . GLU A 1 82 ? 17.221 8.229 -24.828 1.00 45.22 82 GLU A O 1
ATOM 647 N N . GLU A 1 83 ? 15.396 9.391 -24.309 1.00 47.12 83 GLU A N 1
ATOM 648 C CA . GLU A 1 83 ? 16.070 10.571 -23.751 1.00 47.12 83 GLU A CA 1
ATOM 649 C C . GLU A 1 83 ? 16.667 10.394 -22.340 1.00 47.12 83 GLU A C 1
ATOM 651 O O . GLU A 1 83 ? 17.459 11.228 -21.898 1.00 47.12 83 GLU A O 1
ATOM 656 N N . ARG A 1 84 ? 16.340 9.330 -21.590 1.00 45.66 84 ARG A N 1
ATOM 657 C CA . ARG A 1 84 ? 16.819 9.195 -20.192 1.00 45.66 84 ARG A CA 1
ATOM 658 C C . ARG A 1 84 ? 18.257 8.690 -20.065 1.00 45.66 84 ARG A C 1
ATOM 660 O O . ARG A 1 84 ? 18.840 8.810 -18.986 1.00 45.66 84 ARG A O 1
ATOM 667 N N . THR A 1 85 ? 18.867 8.200 -21.143 1.00 47.16 85 THR A N 1
ATOM 668 C CA . THR A 1 85 ? 20.275 7.769 -21.113 1.00 47.16 85 THR A CA 1
ATOM 669 C C . THR A 1 85 ? 21.229 8.956 -20.904 1.00 47.16 85 THR A C 1
ATOM 671 O O . THR A 1 85 ? 22.305 8.785 -20.338 1.00 47.16 85 THR A O 1
ATOM 674 N N . ALA A 1 86 ? 20.812 10.187 -21.232 1.00 46.72 86 ALA A N 1
ATOM 675 C CA . ALA A 1 86 ? 21.632 11.383 -21.030 1.00 46.72 86 ALA A CA 1
ATOM 676 C C . ALA A 1 86 ? 21.729 11.839 -19.556 1.00 46.72 86 ALA A C 1
ATOM 678 O O . ALA A 1 86 ? 22.733 12.431 -19.160 1.00 46.72 86 ALA A O 1
ATOM 679 N N . ALA A 1 87 ? 20.725 11.549 -18.717 1.00 44.69 87 ALA A N 1
ATOM 680 C CA . ALA A 1 87 ? 20.680 12.049 -17.336 1.00 44.69 87 ALA A CA 1
ATOM 681 C C . ALA A 1 87 ? 21.472 11.184 -16.337 1.00 44.69 87 ALA A C 1
ATOM 683 O O . ALA A 1 87 ? 21.936 11.687 -15.317 1.00 44.69 87 ALA A O 1
ATOM 684 N N . GLN A 1 88 ? 21.673 9.891 -16.623 1.00 44.94 88 GLN A N 1
ATOM 685 C CA . GLN A 1 88 ? 22.493 9.022 -15.767 1.00 44.94 88 GLN A CA 1
ATOM 686 C C . GLN A 1 88 ? 24.001 9.236 -16.013 1.00 44.94 88 GLN A C 1
ATOM 688 O O . GLN A 1 88 ? 24.812 9.031 -15.109 1.00 44.94 88 GLN A O 1
ATOM 693 N N . GLN A 1 89 ? 24.393 9.661 -17.221 1.00 46.06 89 GLN A N 1
ATOM 694 C CA . GLN A 1 89 ? 25.799 9.902 -17.568 1.00 46.06 89 GLN A CA 1
ATOM 695 C C . GLN A 1 89 ? 26.342 11.238 -17.041 1.00 46.06 89 GLN A C 1
ATOM 697 O O . GLN A 1 89 ? 27.530 11.308 -16.727 1.00 46.06 89 GLN A O 1
ATOM 702 N N . SER A 1 90 ? 25.506 12.263 -16.842 1.00 44.50 90 SER A N 1
ATOM 703 C CA . SER A 1 90 ? 25.957 13.539 -16.263 1.00 44.50 90 SER A CA 1
ATOM 704 C C . SER A 1 90 ? 26.264 13.453 -14.760 1.00 44.50 90 SER A C 1
ATOM 706 O O . SER A 1 90 ? 27.146 14.161 -14.284 1.00 44.50 90 SER A O 1
ATOM 708 N N . ALA A 1 91 ? 25.645 12.525 -14.017 1.00 45.28 91 ALA A N 1
ATOM 709 C CA . ALA A 1 91 ? 25.940 12.308 -12.594 1.00 45.28 91 ALA A CA 1
ATOM 710 C C . ALA A 1 91 ? 27.270 11.567 -12.333 1.00 45.28 91 ALA A C 1
ATOM 712 O O . ALA A 1 91 ? 27.769 11.576 -11.212 1.00 45.28 91 ALA A O 1
ATOM 713 N N . ARG A 1 92 ? 27.876 10.942 -13.355 1.00 45.66 92 ARG A N 1
ATOM 714 C CA . ARG A 1 92 ? 29.213 10.322 -13.255 1.00 45.66 92 ARG A CA 1
ATOM 715 C C . ARG A 1 92 ? 30.359 11.263 -13.635 1.00 45.66 92 ARG A C 1
ATOM 717 O O . ARG A 1 92 ? 31.513 10.894 -13.449 1.00 45.66 92 ARG A O 1
ATOM 724 N N . CYS A 1 93 ? 30.054 12.453 -14.151 1.00 43.31 93 CYS A N 1
ATOM 725 C CA . CYS A 1 93 ? 31.039 13.423 -14.634 1.00 43.31 93 CYS A CA 1
ATOM 726 C C . CYS A 1 93 ? 31.006 14.737 -13.831 1.00 43.31 93 CYS A C 1
ATOM 728 O O . CYS A 1 93 ? 31.277 15.807 -14.369 1.00 43.31 93 CYS A O 1
ATOM 730 N N . GLY A 1 94 ? 30.638 14.658 -12.550 1.00 48.12 94 GLY A N 1
ATOM 731 C CA . GLY A 1 94 ? 30.455 15.812 -11.672 1.00 48.12 94 GLY A CA 1
ATOM 732 C C . GLY A 1 94 ? 30.862 15.538 -10.228 1.00 48.12 94 GLY A C 1
ATOM 733 O O . GLY A 1 94 ? 30.190 15.993 -9.315 1.00 48.12 94 GLY A O 1
ATOM 734 N N . GLU A 1 95 ? 31.939 14.785 -10.003 1.00 45.62 95 GLU A N 1
ATOM 735 C CA . GLU A 1 95 ? 32.634 14.808 -8.712 1.00 45.62 95 GLU A CA 1
ATOM 736 C C . GLU A 1 95 ? 34.137 14.940 -8.951 1.00 45.62 95 GLU A C 1
ATOM 738 O O . GLU A 1 95 ? 34.922 14.005 -8.823 1.00 45.62 95 GLU A O 1
ATOM 743 N N . ALA A 1 96 ? 34.528 16.139 -9.367 1.00 44.19 96 ALA A N 1
ATOM 744 C CA . ALA A 1 96 ? 35.901 16.601 -9.302 1.00 44.19 96 ALA A CA 1
ATOM 745 C C . ALA A 1 96 ? 35.877 18.097 -8.993 1.00 44.19 96 ALA A C 1
ATOM 747 O O . ALA A 1 96 ? 35.981 18.907 -9.902 1.00 44.19 96 ALA A O 1
ATOM 748 N N . ASP A 1 97 ? 35.699 18.449 -7.718 1.00 40.84 97 ASP A N 1
ATOM 749 C CA . ASP A 1 97 ? 36.580 19.450 -7.111 1.00 40.84 97 ASP A CA 1
ATOM 750 C C . ASP A 1 97 ? 36.486 19.415 -5.576 1.00 40.84 97 ASP A C 1
ATOM 752 O O . ASP A 1 97 ? 35.612 20.014 -4.950 1.00 40.84 97 ASP A O 1
ATOM 756 N N . ARG A 1 98 ? 37.400 18.679 -4.940 1.00 39.22 98 ARG A N 1
ATOM 757 C CA . ARG A 1 98 ? 37.828 19.008 -3.577 1.00 39.22 98 ARG A CA 1
ATOM 758 C C . ARG A 1 98 ? 39.196 19.668 -3.730 1.00 39.22 98 ARG A C 1
ATOM 760 O O . ARG A 1 98 ? 40.142 18.945 -4.045 1.00 39.22 98 ARG A O 1
ATOM 767 N N . PRO A 1 99 ? 39.358 20.981 -3.493 1.00 44.06 99 PRO A N 1
ATOM 768 C CA . PRO A 1 99 ? 40.673 21.590 -3.573 1.00 44.06 99 PRO A CA 1
ATOM 769 C C . PRO A 1 99 ? 41.429 21.250 -2.286 1.00 44.06 99 PRO A C 1
ATOM 771 O O . PRO A 1 99 ? 41.336 21.951 -1.278 1.00 44.06 99 PRO A O 1
ATOM 774 N N . THR A 1 100 ? 42.174 20.144 -2.284 1.00 43.50 100 THR A N 1
ATOM 775 C CA . THR A 1 100 ? 43.154 19.880 -1.226 1.00 43.50 100 THR A CA 1
ATOM 776 C C . THR A 1 100 ? 44.463 20.576 -1.576 1.00 43.50 100 THR A C 1
ATOM 778 O O . THR A 1 100 ? 45.189 20.182 -2.484 1.00 43.50 100 THR A O 1
ATOM 781 N N . TYR A 1 101 ? 44.715 21.654 -0.841 1.00 39.34 101 TYR A N 1
ATOM 782 C CA . TYR A 1 101 ? 45.929 22.462 -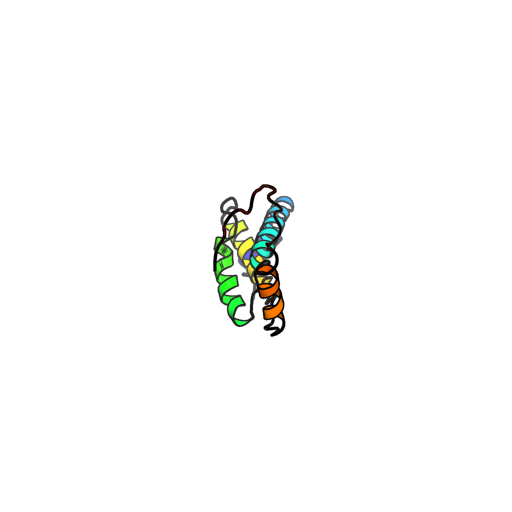0.803 1.00 39.34 101 TYR A CA 1
ATOM 783 C C . TYR A 1 101 ? 47.161 21.667 -0.310 1.00 39.34 101 TYR A C 1
ATOM 785 O O . TYR A 1 101 ? 47.007 20.757 0.503 1.00 39.34 101 TYR A O 1
ATOM 793 N N . LYS A 1 102 ? 48.364 22.138 -0.705 1.00 37.44 102 LYS A N 1
ATOM 794 C CA . LYS A 1 102 ? 49.753 21.664 -0.426 1.00 37.44 102 LYS A CA 1
ATOM 795 C C . LYS A 1 102 ? 50.277 20.629 -1.438 1.00 37.44 102 LYS A C 1
ATOM 797 O O . LYS A 1 102 ? 49.555 19.730 -1.816 1.00 37.44 102 LYS A O 1
ATOM 802 N N . SER A 1 103 ? 51.540 20.592 -1.859 1.00 33.53 103 SER A N 1
ATOM 803 C CA . SER A 1 103 ? 52.733 21.443 -1.751 1.00 33.53 103 SER A CA 1
ATOM 804 C C . SER A 1 103 ? 53.843 20.671 -2.486 1.00 33.53 103 SER A C 1
ATOM 806 O O . SER A 1 103 ? 53.994 19.483 -2.229 1.00 33.53 103 SER A O 1
ATOM 808 N N . GLY A 1 104 ? 54.656 21.341 -3.310 1.00 37.47 104 GLY A N 1
ATOM 809 C CA . GLY A 1 104 ? 55.998 20.875 -3.691 1.00 37.47 104 GLY A CA 1
ATOM 810 C C . GLY A 1 104 ? 56.089 19.875 -4.849 1.00 37.47 104 GLY A C 1
ATOM 811 O O . GLY A 1 104 ? 56.207 18.677 -4.622 1.00 37.47 104 GLY A O 1
ATOM 812 N N . ASN A 1 105 ? 56.168 20.376 -6.086 1.00 37.75 105 ASN A N 1
ATOM 813 C CA . ASN A 1 105 ? 56.734 19.605 -7.192 1.00 37.75 105 ASN A CA 1
ATOM 814 C C . ASN A 1 105 ? 58.251 19.807 -7.218 1.00 37.75 105 ASN A C 1
ATOM 816 O O . ASN A 1 105 ? 58.744 20.865 -7.599 1.00 37.75 105 ASN A O 1
ATOM 820 N N . ASN A 1 106 ? 58.968 18.759 -6.833 1.00 49.16 106 ASN A N 1
ATOM 821 C CA . ASN A 1 106 ? 60.315 18.486 -7.299 1.00 49.16 106 ASN A CA 1
ATOM 822 C C . ASN A 1 106 ? 60.290 17.046 -7.809 1.00 49.16 106 ASN A C 1
ATOM 824 O O . ASN A 1 106 ? 60.254 16.128 -7.002 1.00 49.16 106 ASN A O 1
ATOM 828 N N . CYS A 1 107 ? 60.275 16.856 -9.126 1.00 44.09 107 CYS A N 1
ATOM 829 C CA . CYS A 1 107 ? 60.745 15.632 -9.768 1.00 44.09 107 CYS A CA 1
ATOM 830 C C . CYS A 1 107 ? 61.117 15.962 -11.213 1.00 44.09 107 CYS A C 1
ATOM 832 O O . CYS A 1 107 ? 60.325 16.499 -11.982 1.00 44.09 107 CYS A O 1
ATOM 834 N N . ALA A 1 108 ? 62.382 15.704 -11.508 1.00 42.03 108 ALA A N 1
ATOM 835 C CA . ALA A 1 108 ? 63.100 16.073 -12.707 1.00 42.03 108 ALA A CA 1
ATOM 836 C C . ALA A 1 108 ? 63.193 14.903 -13.699 1.00 42.03 108 ALA A C 1
ATOM 838 O O . ALA A 1 108 ? 62.993 13.752 -13.320 1.00 42.03 108 ALA A O 1
ATOM 839 N N . ARG A 1 109 ? 63.706 15.255 -14.886 1.00 36.09 109 ARG A N 1
ATOM 840 C CA . ARG A 1 109 ? 64.455 14.447 -15.869 1.00 36.09 109 ARG A CA 1
ATOM 841 C C . ARG A 1 109 ? 63.668 13.703 -16.953 1.00 36.09 109 ARG A C 1
ATOM 843 O O . ARG A 1 109 ? 62.836 12.846 -16.680 1.00 36.09 109 ARG A O 1
ATOM 850 N N . GLY A 1 110 ? 64.100 14.005 -18.177 1.00 36.50 110 GLY A N 1
ATOM 851 C CA . GLY A 1 110 ? 63.819 13.376 -19.461 1.00 36.50 110 GLY A CA 1
ATOM 852 C C . GLY A 1 110 ? 64.432 14.252 -20.535 1.00 36.50 110 GLY A C 1
ATOM 853 O O . GLY A 1 110 ? 63.688 15.117 -21.032 1.00 36.50 110 GLY A O 1
#